Protein AF-A0A382KUU9-F1 (afdb_monomer_lite)

pLDDT: mean 85.54, std 10.2, range [38.53, 97.19]

Organism: NCBI:txid408172

Radius of gyration: 21.24 Å; chains: 1; bounding box: 55×31×50 Å

Secondary structure (DSSP, 8-state):
--HHHHHHHHSS-TTT--EE-TTT-PEE-PPTT---------S-GGGS-HHHHTT-S------S--HHHHHTS-HHHHHHHHHHTT-GGG---HHHHHHHHHHHHHH-HHHHHHHHHGGGHHHHHHHHHHHHT-

InterPro domains:
  IPR027417 P-loop containing nucleoside triphosphate hydrolase [G3DSA:3.40.50.300] (1-73)
  IPR027417 P-loop containing nucleoside triphosphate hydrolase [SSF52540] (2-90)

Structure (mmCIF, N/CA/C/O backbone):
data_AF-A0A382KUU9-F1
#
_entry.id   AF-A0A382KUU9-F1
#
loop_
_atom_site.group_PDB
_atom_site.id
_atom_site.type_symbol
_atom_site.label_atom_id
_atom_site.label_alt_id
_atom_site.label_comp_id
_atom_site.label_asym_id
_atom_site.label_entity_id
_atom_site.label_seq_id
_atom_site.pdbx_PDB_ins_code
_atom_site.Cartn_x
_atom_site.Cartn_y
_atom_site.Cartn_z
_atom_site.occupancy
_atom_site.B_iso_or_equiv
_atom_site.auth_seq_id
_atom_site.auth_comp_id
_atom_site.auth_asym_id
_atom_site.auth_atom_id
_atom_site.pdbx_PDB_model_num
ATOM 1 N N . GLY A 1 1 ? 27.919 -4.307 -6.482 1.00 54.59 1 GLY A N 1
ATOM 2 C CA . GLY A 1 1 ? 27.255 -3.789 -7.690 1.00 54.59 1 GLY A CA 1
ATOM 3 C C . GLY A 1 1 ? 26.199 -2.800 -7.263 1.00 54.59 1 GLY A C 1
ATOM 4 O O . GLY A 1 1 ? 25.588 -3.022 -6.224 1.00 54.59 1 GLY A O 1
ATOM 5 N N . ASP A 1 2 ? 26.040 -1.710 -8.006 1.00 73.44 2 ASP A N 1
ATOM 6 C CA . ASP A 1 2 ? 24.993 -0.717 -7.758 1.00 73.44 2 ASP A CA 1
ATOM 7 C C . ASP A 1 2 ? 23.614 -1.325 -8.063 1.00 73.44 2 ASP A C 1
ATOM 9 O O . ASP A 1 2 ? 23.349 -1.761 -9.183 1.00 73.44 2 ASP A O 1
ATOM 13 N N . VAL A 1 3 ? 22.749 -1.383 -7.048 1.00 67.50 3 VAL A N 1
ATOM 14 C CA . VAL A 1 3 ? 21.390 -1.939 -7.148 1.00 67.50 3 VAL A CA 1
ATOM 15 C C . VAL A 1 3 ? 20.562 -1.164 -8.174 1.00 67.50 3 VAL A C 1
ATOM 17 O O . VAL A 1 3 ? 19.747 -1.757 -8.879 1.00 67.50 3 VAL A O 1
ATOM 20 N N . PHE A 1 4 ? 20.797 0.144 -8.299 1.00 67.75 4 PHE A N 1
ATOM 21 C CA . PHE A 1 4 ? 20.083 0.988 -9.248 1.00 67.75 4 PHE A CA 1
ATOM 22 C C . PHE A 1 4 ? 20.483 0.672 -10.692 1.00 67.75 4 PHE A C 1
ATOM 24 O O . PHE A 1 4 ? 19.615 0.488 -11.542 1.00 67.75 4 PHE A O 1
ATOM 31 N N . ALA A 1 5 ? 21.781 0.509 -10.959 1.00 68.44 5 ALA A N 1
ATOM 32 C CA . ALA A 1 5 ? 22.277 0.082 -12.265 1.00 68.44 5 ALA A CA 1
ATOM 33 C C . ALA A 1 5 ? 21.723 -1.293 -12.682 1.00 68.44 5 ALA A C 1
ATOM 35 O O . ALA A 1 5 ? 21.311 -1.465 -13.829 1.00 68.44 5 ALA A O 1
ATOM 36 N N . THR A 1 6 ? 21.641 -2.251 -11.751 1.00 70.00 6 THR A N 1
ATOM 37 C CA . THR A 1 6 ? 21.023 -3.561 -12.017 1.00 70.00 6 THR A CA 1
ATOM 38 C C . THR A 1 6 ? 19.537 -3.426 -12.356 1.00 70.00 6 THR A C 1
ATOM 40 O O . THR A 1 6 ? 19.072 -4.031 -13.319 1.00 70.00 6 THR A O 1
ATOM 43 N N . LEU A 1 7 ? 18.788 -2.602 -11.615 1.00 71.44 7 LEU A N 1
ATOM 44 C CA . LEU A 1 7 ? 17.377 -2.339 -11.909 1.00 71.44 7 LEU A CA 1
ATOM 45 C C . LEU A 1 7 ? 17.199 -1.698 -13.289 1.00 71.44 7 LEU A C 1
ATOM 47 O O . LEU A 1 7 ? 16.342 -2.134 -14.051 1.00 71.44 7 LEU A O 1
ATOM 51 N N . LEU A 1 8 ? 18.028 -0.720 -1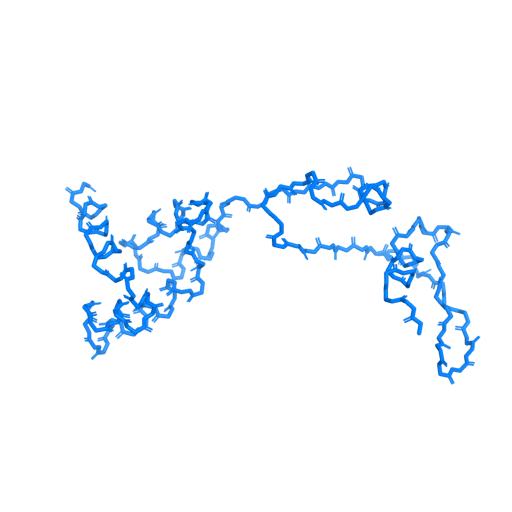3.658 1.00 74.00 8 LEU A N 1
ATOM 52 C CA . LEU A 1 8 ? 17.961 -0.088 -14.979 1.00 74.00 8 LEU A CA 1
ATOM 53 C C . LEU A 1 8 ? 18.246 -1.078 -16.113 1.00 74.00 8 LEU A C 1
ATOM 55 O O . LEU A 1 8 ? 17.547 -1.056 -17.120 1.00 74.00 8 LEU A O 1
ATOM 59 N N . ALA A 1 9 ? 19.220 -1.973 -15.932 1.00 72.75 9 ALA A N 1
ATOM 60 C CA . ALA A 1 9 ? 19.561 -2.992 -16.922 1.00 72.75 9 ALA A CA 1
ATOM 61 C C . ALA A 1 9 ? 18.459 -4.051 -17.097 1.00 72.75 9 ALA A C 1
ATOM 63 O O . ALA A 1 9 ? 18.311 -4.610 -18.179 1.00 72.75 9 ALA A O 1
ATOM 64 N N . MET A 1 10 ? 17.680 -4.326 -16.047 1.00 74.31 10 MET A N 1
ATOM 65 C CA . MET A 1 10 ? 16.584 -5.304 -16.084 1.00 74.31 10 MET A CA 1
ATOM 66 C C . MET A 1 10 ? 15.224 -4.696 -16.450 1.00 74.31 10 MET A C 1
ATOM 68 O O . MET A 1 10 ? 14.302 -5.442 -16.764 1.00 74.31 10 MET A O 1
ATOM 72 N N . THR A 1 11 ? 15.087 -3.369 -16.393 1.00 73.88 11 THR A N 1
ATOM 73 C CA . THR A 1 11 ? 13.853 -2.629 -16.731 1.00 73.88 11 THR A CA 1
ATOM 74 C C . THR A 1 11 ? 13.914 -1.963 -18.105 1.00 73.88 11 THR A C 1
ATOM 76 O O . THR A 1 11 ? 13.004 -1.230 -18.475 1.00 73.88 11 THR A O 1
ATOM 79 N N . ASP A 1 12 ? 14.984 -2.207 -18.859 1.00 73.56 12 ASP A N 1
ATOM 80 C CA . ASP A 1 12 ? 15.111 -1.780 -20.250 1.00 73.56 12 ASP A CA 1
ATOM 81 C C . ASP A 1 12 ? 14.184 -2.596 -21.180 1.00 73.56 12 ASP A C 1
ATOM 83 O O . ASP A 1 12 ? 13.481 -3.512 -20.741 1.00 73.56 12 ASP A O 1
ATOM 87 N N . THR A 1 13 ? 14.149 -2.261 -22.471 1.00 66.75 13 THR A N 1
ATOM 88 C CA . THR A 1 13 ? 13.324 -2.995 -23.448 1.00 66.75 13 THR A CA 1
ATOM 89 C C . THR A 1 13 ? 13.704 -4.478 -23.524 1.00 66.75 13 THR A C 1
ATOM 91 O O . THR A 1 13 ? 14.826 -4.856 -23.194 1.00 66.75 13 THR A O 1
ATOM 94 N N . VAL A 1 14 ? 12.791 -5.333 -24.003 1.00 62.56 14 VAL A N 1
ATOM 95 C CA . VAL A 1 14 ? 13.048 -6.783 -24.151 1.00 62.56 14 VAL A CA 1
ATOM 96 C C . VAL A 1 14 ? 14.317 -7.054 -24.976 1.00 62.56 14 VAL A C 1
ATOM 98 O O . VAL A 1 14 ? 15.058 -7.981 -24.661 1.00 62.56 14 VAL A O 1
ATOM 101 N N . ASP A 1 15 ? 14.607 -6.200 -25.962 1.00 61.44 15 ASP A N 1
ATOM 102 C CA . ASP A 1 15 ? 15.774 -6.317 -26.844 1.00 61.44 15 ASP A CA 1
ATOM 103 C C . ASP A 1 15 ? 17.102 -5.893 -26.185 1.00 61.44 15 ASP A C 1
ATOM 105 O O . ASP A 1 15 ? 18.180 -6.278 -26.643 1.00 61.44 15 ASP A O 1
ATOM 109 N N . SER A 1 16 ? 17.054 -5.084 -25.123 1.00 69.06 16 SER A N 1
ATOM 110 C CA . SER A 1 16 ? 18.231 -4.482 -24.474 1.00 69.06 16 SER A CA 1
ATOM 111 C C . SER A 1 16 ? 18.467 -4.975 -23.047 1.00 69.06 16 SER A C 1
ATOM 113 O O . SER A 1 16 ? 19.589 -4.852 -22.541 1.00 69.06 16 SER A O 1
ATOM 115 N N . ALA A 1 17 ? 17.447 -5.542 -22.402 1.00 76.75 17 ALA A N 1
ATOM 116 C CA . ALA A 1 17 ? 17.533 -6.039 -21.044 1.00 76.75 17 ALA A CA 1
ATOM 117 C C . ALA A 1 17 ? 18.456 -7.263 -20.975 1.00 76.75 17 ALA A C 1
ATOM 119 O O . ALA A 1 17 ? 18.255 -8.282 -21.633 1.00 76.75 17 ALA A O 1
ATOM 120 N N . ARG A 1 18 ? 19.505 -7.153 -20.161 1.00 77.31 18 ARG A N 1
ATOM 121 C CA . ARG A 1 18 ? 20.493 -8.213 -19.931 1.00 77.31 18 ARG A CA 1
ATOM 122 C C . ARG A 1 18 ? 21.057 -8.084 -18.531 1.00 77.31 18 ARG A C 1
ATOM 124 O O . ARG A 1 18 ? 21.378 -6.984 -18.085 1.00 77.31 18 ARG A O 1
ATOM 131 N N . GLY A 1 19 ? 21.186 -9.209 -17.843 1.00 78.06 19 GLY A N 1
ATOM 132 C CA . GLY A 1 19 ? 21.749 -9.260 -16.498 1.00 78.06 19 GLY A CA 1
ATOM 133 C C . GLY A 1 19 ? 22.934 -10.204 -16.456 1.00 78.06 19 GLY A C 1
ATOM 134 O O . GLY A 1 19 ? 22.790 -11.374 -16.792 1.00 78.06 19 GLY A O 1
ATOM 135 N N . GLU A 1 20 ? 24.098 -9.727 -16.028 1.00 81.75 20 GLU A N 1
ATOM 136 C CA . GLU A 1 20 ? 25.205 -10.621 -15.697 1.00 81.75 20 GLU A CA 1
ATOM 137 C C . GLU A 1 20 ? 25.026 -11.126 -14.267 1.00 81.75 20 GLU A C 1
ATOM 139 O O . GLU A 1 20 ? 24.905 -10.344 -13.321 1.00 81.75 20 GLU A O 1
ATOM 144 N N . ASN A 1 21 ? 24.986 -12.445 -14.100 1.00 79.44 21 ASN A N 1
ATOM 145 C CA . ASN A 1 21 ? 24.918 -13.057 -12.788 1.00 79.44 21 ASN A CA 1
ATOM 146 C C . ASN A 1 21 ? 26.273 -12.872 -12.074 1.00 79.44 21 ASN A C 1
ATOM 148 O O . ASN A 1 21 ? 27.275 -13.451 -12.500 1.00 79.44 21 ASN A O 1
ATOM 152 N N . PRO A 1 22 ? 26.319 -12.127 -10.955 1.00 78.81 22 PRO A N 1
ATOM 153 C CA . PRO A 1 22 ? 27.573 -11.759 -10.301 1.00 78.81 22 PRO A CA 1
ATOM 154 C C . PRO A 1 22 ? 28.310 -12.948 -9.667 1.00 78.81 22 PRO A C 1
ATOM 156 O O . PRO A 1 22 ? 29.467 -12.812 -9.281 1.00 78.81 22 PRO A O 1
ATOM 159 N N . THR A 1 23 ? 27.658 -14.104 -9.520 1.00 84.62 23 THR A N 1
ATOM 160 C CA . THR A 1 23 ? 28.245 -15.302 -8.907 1.00 84.62 23 THR A CA 1
ATOM 161 C C . THR A 1 23 ? 28.943 -16.201 -9.924 1.00 84.62 23 THR A C 1
ATOM 163 O O . THR A 1 23 ? 29.884 -16.901 -9.564 1.00 84.62 23 THR A O 1
ATOM 166 N N . ASN A 1 24 ? 28.494 -16.217 -11.182 1.00 87.94 24 ASN A N 1
ATOM 167 C CA . ASN A 1 24 ? 29.010 -17.143 -12.197 1.00 87.94 24 ASN A CA 1
ATOM 168 C C . ASN A 1 24 ? 29.345 -16.491 -13.552 1.00 87.94 24 ASN A C 1
ATOM 170 O O . ASN A 1 24 ? 29.760 -17.203 -14.463 1.00 87.94 24 ASN A O 1
ATOM 174 N N . GLY A 1 25 ? 29.164 -15.174 -13.695 1.00 84.94 25 GLY A N 1
ATOM 175 C CA . GLY A 1 25 ? 29.472 -14.415 -14.912 1.00 84.94 25 GLY A CA 1
ATOM 176 C C . GLY A 1 25 ? 28.554 -14.717 -16.099 1.00 84.94 25 GLY A C 1
ATOM 177 O O . GLY A 1 25 ? 28.835 -14.308 -17.224 1.00 84.94 25 GLY A O 1
ATOM 178 N N . ARG A 1 26 ? 27.462 -15.470 -15.899 1.00 86.38 26 ARG A N 1
ATOM 179 C CA . ARG A 1 26 ? 26.538 -15.809 -16.985 1.00 86.38 26 ARG A CA 1
ATOM 180 C C . ARG A 1 26 ? 25.681 -14.600 -17.339 1.00 86.38 26 ARG A C 1
ATOM 182 O O . ARG A 1 26 ? 25.040 -14.023 -16.464 1.00 86.38 26 ARG A O 1
ATOM 189 N N . VAL A 1 27 ? 25.622 -14.271 -18.626 1.00 85.69 27 VAL A N 1
ATOM 190 C CA . VAL A 1 27 ? 24.676 -13.284 -19.155 1.00 85.69 27 VAL A CA 1
ATOM 191 C C . VAL A 1 27 ? 23.311 -13.947 -19.327 1.00 85.69 27 VAL A C 1
ATOM 193 O O . VAL A 1 27 ? 23.169 -14.909 -20.079 1.00 85.69 27 VAL A O 1
ATOM 196 N N . GLU A 1 28 ? 22.317 -13.429 -18.618 1.00 84.81 28 GLU A N 1
ATOM 197 C CA . GLU A 1 28 ? 20.910 -13.804 -18.728 1.00 84.81 28 GLU A CA 1
ATOM 198 C C . GLU A 1 28 ? 20.184 -12.812 -19.638 1.00 84.81 28 GLU A C 1
ATOM 200 O O . GLU A 1 28 ? 20.346 -11.595 -19.500 1.00 84.81 28 GLU A O 1
ATOM 205 N N . VAL A 1 29 ? 19.348 -13.342 -20.531 1.00 83.50 29 VAL A N 1
ATOM 206 C CA . VAL A 1 29 ? 18.472 -12.568 -21.420 1.00 83.50 29 VAL A CA 1
ATOM 207 C C . VAL A 1 29 ? 17.014 -12.906 -21.074 1.00 83.50 29 VAL A C 1
ATOM 209 O O . VAL A 1 29 ? 16.722 -14.076 -20.792 1.00 83.50 29 VAL A O 1
ATOM 212 N N . PRO A 1 30 ? 16.095 -11.921 -21.056 1.00 84.19 30 PRO A N 1
ATOM 213 C CA . PRO A 1 30 ? 14.678 -12.164 -20.843 1.00 84.19 30 PRO A CA 1
ATOM 214 C C . PRO A 1 30 ? 14.115 -13.181 -21.832 1.00 84.19 30 PRO A C 1
ATOM 216 O O . PRO A 1 30 ? 14.464 -13.196 -23.009 1.00 84.19 30 PRO A O 1
ATOM 21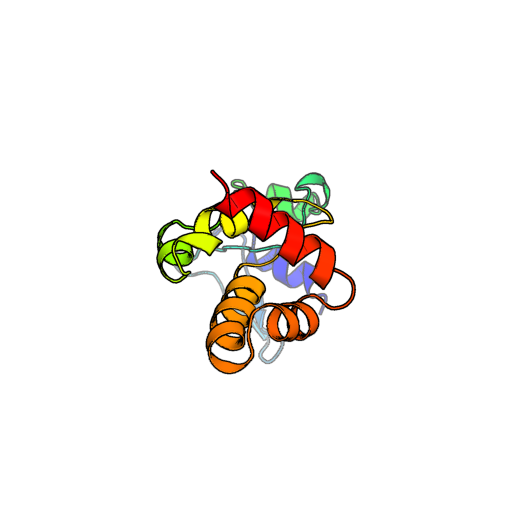9 N N . ARG A 1 31 ? 13.213 -14.033 -21.345 1.00 85.94 31 ARG A N 1
ATOM 220 C CA . ARG A 1 31 ? 12.436 -14.930 -22.206 1.00 85.94 31 ARG A CA 1
ATOM 221 C C . ARG A 1 31 ? 11.232 -14.196 -22.785 1.00 85.94 31 ARG A C 1
ATOM 223 O O . ARG A 1 31 ? 10.770 -13.210 -22.210 1.00 85.94 31 ARG A O 1
ATOM 230 N N . ASP A 1 32 ? 10.664 -14.758 -23.846 1.00 84.75 32 ASP A N 1
ATOM 231 C CA . ASP A 1 32 ? 9.374 -14.329 -24.381 1.00 84.75 32 ASP A CA 1
ATOM 232 C C . ASP A 1 32 ? 8.316 -14.248 -23.270 1.00 84.75 32 ASP A C 1
ATOM 234 O O . ASP A 1 32 ? 8.175 -15.154 -22.443 1.00 84.75 32 ASP A O 1
ATOM 238 N N . GLY A 1 33 ? 7.580 -13.135 -23.242 1.00 83.62 33 GLY A N 1
ATOM 239 C CA . GLY A 1 33 ? 6.567 -12.852 -22.221 1.00 83.62 33 GLY A CA 1
ATOM 240 C C . GLY A 1 33 ? 7.107 -12.256 -20.915 1.00 83.62 33 GLY A C 1
ATOM 241 O O . GLY A 1 33 ? 6.324 -12.012 -19.995 1.00 83.62 33 GLY A O 1
ATOM 242 N N . PHE A 1 34 ? 8.412 -11.988 -20.806 1.00 85.31 34 PHE A N 1
ATOM 243 C CA . PHE A 1 34 ? 8.964 -11.269 -19.661 1.00 85.31 34 PHE A CA 1
ATOM 244 C C . PHE A 1 34 ? 8.344 -9.873 -19.533 1.00 85.31 34 PHE A C 1
ATOM 246 O O . PHE A 1 34 ? 8.311 -9.097 -20.484 1.00 85.31 34 PHE A O 1
ATOM 253 N N . THR A 1 35 ? 7.851 -9.560 -18.336 1.00 83.88 35 THR A N 1
ATOM 254 C CA . THR A 1 35 ? 7.261 -8.260 -18.005 1.00 83.88 35 THR A CA 1
ATOM 255 C C . THR A 1 35 ? 7.812 -7.786 -16.670 1.00 83.88 35 THR A C 1
ATOM 257 O O . THR A 1 35 ? 7.966 -8.582 -15.742 1.00 83.88 35 THR A O 1
ATOM 260 N N . VAL A 1 36 ? 8.059 -6.483 -16.554 1.00 84.19 36 VAL A N 1
ATOM 261 C CA . VAL A 1 36 ? 8.470 -5.850 -15.301 1.00 84.19 36 VAL A CA 1
ATOM 262 C C . VAL A 1 36 ? 7.318 -5.027 -14.738 1.00 84.19 36 VAL A C 1
ATOM 264 O O . VAL A 1 36 ? 6.747 -4.186 -15.427 1.00 84.19 36 VAL A O 1
ATOM 267 N N . ILE A 1 37 ? 7.002 -5.250 -13.462 1.00 86.56 37 ILE A N 1
ATOM 268 C CA . ILE A 1 37 ? 6.042 -4.448 -12.700 1.00 86.56 37 ILE A CA 1
ATOM 269 C C . ILE A 1 37 ? 6.774 -3.875 -11.489 1.00 86.56 37 ILE A C 1
ATOM 271 O O . ILE A 1 37 ? 7.352 -4.620 -10.700 1.00 86.56 37 ILE A O 1
ATOM 275 N N . MET A 1 38 ? 6.731 -2.553 -11.333 1.00 85.44 38 MET A N 1
ATOM 276 C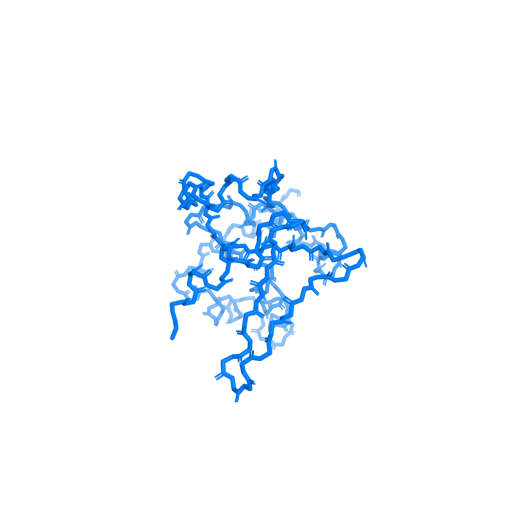 CA . MET A 1 38 ? 7.281 -1.854 -10.174 1.00 85.44 38 MET A CA 1
ATOM 277 C C . MET A 1 38 ? 6.147 -1.296 -9.315 1.00 85.44 38 MET A C 1
ATOM 279 O O . MET A 1 38 ? 5.239 -0.639 -9.817 1.00 85.44 38 MET A O 1
ATOM 283 N N . THR A 1 39 ? 6.229 -1.516 -8.004 1.00 87.56 39 THR A N 1
ATOM 284 C CA . THR A 1 39 ? 5.337 -0.899 -7.015 1.00 87.56 39 THR A CA 1
ATOM 285 C C . THR A 1 39 ? 6.146 0.006 -6.099 1.00 87.56 39 THR A C 1
ATOM 287 O O . THR A 1 39 ? 7.192 -0.407 -5.601 1.00 87.56 39 THR A O 1
ATOM 290 N N . THR A 1 40 ? 5.662 1.217 -5.845 1.00 85.50 40 THR A N 1
ATOM 291 C CA . THR A 1 40 ? 6.348 2.211 -5.012 1.00 85.50 40 THR A CA 1
ATOM 292 C C . THR A 1 40 ? 5.351 2.952 -4.120 1.00 85.50 40 THR A C 1
ATOM 294 O O . THR A 1 40 ? 4.170 3.035 -4.448 1.00 85.50 40 THR A O 1
ATOM 297 N N . ASN A 1 41 ? 5.833 3.460 -2.981 1.00 81.94 41 ASN A N 1
ATOM 298 C CA . ASN A 1 41 ? 5.048 4.234 -2.012 1.00 81.94 41 ASN A CA 1
ATOM 299 C C . ASN A 1 41 ? 5.225 5.752 -2.175 1.00 81.94 41 ASN A C 1
ATOM 301 O O . ASN A 1 41 ? 4.826 6.496 -1.285 1.00 81.94 41 ASN A O 1
ATOM 305 N N . ILE A 1 42 ? 5.861 6.215 -3.254 1.00 82.12 42 ILE A N 1
ATOM 306 C CA . ILE A 1 42 ? 5.935 7.653 -3.543 1.00 82.12 42 ILE A CA 1
ATOM 307 C C . ILE A 1 42 ? 4.523 8.224 -3.685 1.00 82.12 42 ILE A C 1
ATOM 309 O O . ILE A 1 42 ? 3.642 7.611 -4.293 1.00 82.12 42 ILE A O 1
ATOM 313 N N . GLU A 1 43 ? 4.324 9.413 -3.137 1.00 73.88 43 GLU A N 1
ATOM 314 C CA . GLU A 1 43 ? 3.037 10.102 -3.209 1.00 73.88 43 GLU A CA 1
ATOM 315 C C . GLU A 1 43 ? 2.951 10.952 -4.487 1.00 73.88 43 GLU A C 1
ATOM 317 O O . GLU A 1 43 ? 1.872 11.086 -5.069 1.00 73.88 43 GLU A O 1
ATOM 322 N N . SER A 1 44 ? 4.092 11.452 -4.982 1.00 78.81 44 SER A N 1
ATOM 323 C CA . SER A 1 44 ? 4.199 12.145 -6.266 1.00 78.81 44 SER A CA 1
ATOM 324 C C . SER A 1 44 ? 5.018 11.351 -7.278 1.00 78.81 44 SER A C 1
ATOM 326 O O . SER A 1 44 ? 6.161 10.969 -7.030 1.00 78.81 44 SER A O 1
ATOM 328 N N . MET A 1 45 ? 4.466 11.174 -8.481 1.00 75.81 45 MET A N 1
ATOM 329 C CA . MET A 1 45 ? 5.205 10.585 -9.601 1.00 75.81 45 MET A CA 1
ATOM 330 C C . MET A 1 45 ? 6.398 11.452 -10.009 1.00 75.81 45 MET A C 1
ATOM 332 O O . MET A 1 45 ? 7.345 10.938 -10.594 1.00 75.81 45 MET A O 1
ATOM 336 N N . GLU A 1 46 ? 6.406 12.747 -9.686 1.00 79.31 46 GLU A N 1
ATOM 337 C CA . GLU A 1 46 ? 7.538 13.631 -9.970 1.00 79.31 46 GLU A CA 1
ATOM 338 C C . GLU A 1 46 ? 8.814 13.198 -9.238 1.00 79.31 46 GLU A C 1
ATOM 340 O O . GLU A 1 46 ? 9.895 13.346 -9.804 1.00 79.31 46 GLU A O 1
ATOM 345 N N . GLU A 1 47 ? 8.683 12.544 -8.080 1.00 82.38 47 GLU A N 1
ATOM 346 C CA . GLU A 1 47 ? 9.797 12.037 -7.268 1.00 82.38 47 GLU A CA 1
ATOM 347 C C . GLU A 1 47 ? 10.534 10.851 -7.913 1.00 82.38 47 GLU A C 1
ATOM 349 O O . GLU A 1 47 ? 11.671 10.558 -7.542 1.00 82.38 47 GLU A O 1
ATOM 354 N N . LEU A 1 48 ? 9.932 10.169 -8.900 1.00 82.38 48 LEU A N 1
ATOM 355 C CA . LEU A 1 48 ? 10.628 9.105 -9.629 1.00 82.38 48 LEU A CA 1
ATOM 356 C C . LEU A 1 48 ? 11.789 9.678 -10.459 1.00 82.38 48 LEU A C 1
ATOM 358 O O . LEU A 1 48 ? 11.573 10.606 -11.252 1.00 82.38 48 LEU A O 1
ATOM 362 N N . PRO A 1 49 ? 12.994 9.081 -10.374 1.00 84.31 49 PRO A N 1
ATOM 363 C CA . PRO A 1 49 ? 14.104 9.416 -11.255 1.00 84.31 49 PRO A CA 1
ATOM 364 C C . PRO A 1 49 ? 13.698 9.344 -12.730 1.00 84.31 49 PRO A C 1
ATOM 366 O O . PRO A 1 49 ? 13.058 8.382 -13.160 1.00 84.31 49 PRO A O 1
ATOM 369 N N . ALA A 1 50 ? 14.115 10.333 -13.526 1.00 83.56 50 ALA A N 1
ATOM 370 C CA . ALA A 1 50 ? 13.774 10.412 -14.950 1.00 83.56 50 ALA A CA 1
ATOM 371 C C . ALA A 1 50 ? 14.167 9.141 -15.727 1.00 83.56 50 ALA A C 1
ATOM 373 O O . ALA A 1 50 ? 13.396 8.663 -16.553 1.00 83.56 50 ALA A O 1
ATOM 374 N N . ALA A 1 51 ? 15.312 8.538 -15.388 1.00 81.81 51 ALA A N 1
ATOM 375 C CA . ALA A 1 51 ? 15.791 7.298 -16.003 1.00 81.81 51 ALA A CA 1
ATOM 376 C C . ALA A 1 51 ? 14.858 6.092 -15.786 1.00 81.81 51 ALA A C 1
ATOM 378 O O . ALA A 1 51 ? 14.841 5.183 -16.614 1.00 81.81 51 ALA A O 1
ATOM 379 N N . LEU A 1 52 ? 14.094 6.072 -14.687 1.00 79.62 52 LEU A N 1
ATOM 380 C CA . LEU A 1 52 ? 13.075 5.049 -14.452 1.00 79.62 52 LEU A CA 1
ATOM 381 C C . LEU A 1 52 ? 11.775 5.400 -15.175 1.00 79.62 52 LEU A C 1
ATOM 383 O O . LEU A 1 52 ? 11.198 4.530 -15.811 1.00 79.62 52 LEU A O 1
ATOM 387 N N . LYS A 1 53 ? 11.335 6.665 -15.141 1.00 80.75 53 LYS A N 1
ATOM 388 C CA . LYS A 1 53 ? 10.113 7.097 -15.850 1.00 80.75 53 LYS A CA 1
ATOM 389 C C . LYS A 1 53 ? 10.142 6.746 -17.335 1.00 80.75 53 LYS A C 1
ATOM 391 O O . LYS A 1 53 ? 9.152 6.257 -17.855 1.00 80.75 53 LYS A O 1
ATOM 396 N N . ASP A 1 54 ? 11.285 6.950 -17.982 1.00 83.44 54 ASP A N 1
ATOM 397 C CA . ASP A 1 54 ? 11.480 6.647 -19.405 1.00 83.44 54 ASP A CA 1
ATOM 398 C C . ASP A 1 54 ? 11.321 5.146 -19.729 1.00 83.44 54 ASP A C 1
ATOM 400 O O . ASP A 1 54 ? 10.837 4.773 -20.792 1.00 83.44 54 ASP A O 1
ATOM 404 N N . ARG A 1 55 ? 11.656 4.271 -18.772 1.00 84.56 55 ARG A N 1
ATOM 405 C CA . ARG A 1 55 ? 11.568 2.805 -18.897 1.00 84.56 55 ARG A CA 1
ATOM 406 C C . ARG A 1 55 ? 10.199 2.230 -18.533 1.00 84.56 55 ARG A C 1
ATOM 408 O O . ARG A 1 55 ? 9.895 1.091 -18.873 1.00 84.56 55 ARG A O 1
ATOM 415 N N . PHE A 1 56 ? 9.360 3.009 -17.854 1.00 84.56 56 PHE A N 1
ATOM 416 C CA . PHE A 1 56 ? 8.001 2.627 -17.478 1.00 84.56 56 PHE A CA 1
ATOM 417 C C . PHE A 1 56 ? 6.993 3.533 -18.197 1.00 84.56 56 PHE A C 1
ATOM 419 O O . PHE A 1 56 ? 6.521 4.509 -17.613 1.00 84.56 56 PHE A O 1
ATOM 426 N N . PRO A 1 57 ? 6.610 3.210 -19.450 1.00 81.88 57 PRO A N 1
ATOM 427 C CA . PRO A 1 57 ? 5.721 4.059 -20.250 1.00 81.88 57 PRO A CA 1
ATOM 428 C C . PRO A 1 57 ? 4.311 4.186 -19.656 1.00 81.88 57 PRO A C 1
ATOM 430 O O . PRO A 1 57 ? 3.564 5.096 -20.006 1.00 81.88 57 PRO A O 1
ATOM 433 N N . CYS A 1 58 ? 3.934 3.269 -18.761 1.00 85.00 58 CYS A N 1
ATOM 434 C CA . CYS A 1 58 ? 2.673 3.289 -18.039 1.00 85.00 58 CYS A CA 1
ATOM 435 C C . CYS A 1 58 ? 2.939 3.408 -16.535 1.00 85.00 58 CYS A C 1
ATOM 437 O O . CYS A 1 58 ? 3.646 2.582 -15.955 1.00 85.00 58 CYS A O 1
ATOM 439 N N . ALA A 1 59 ? 2.322 4.407 -15.905 1.00 86.06 59 ALA A N 1
ATOM 440 C CA . ALA A 1 59 ? 2.312 4.585 -14.461 1.00 86.06 59 ALA A CA 1
ATOM 441 C C . ALA A 1 59 ? 0.866 4.711 -13.978 1.00 86.06 59 ALA A C 1
ATOM 443 O O . ALA A 1 59 ? 0.106 5.550 -14.461 1.00 86.06 59 ALA A O 1
ATOM 444 N N . ILE A 1 60 ? 0.488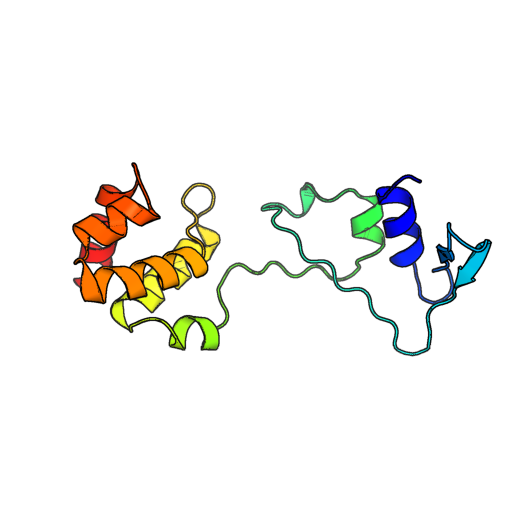 3.877 -13.009 1.00 86.81 60 ILE A N 1
ATOM 445 C CA . ILE A 1 60 ? -0.862 3.850 -12.445 1.00 86.81 60 ILE A CA 1
ATOM 446 C C . ILE A 1 60 ? -0.777 4.319 -10.996 1.00 86.81 60 ILE A C 1
ATOM 448 O O . ILE A 1 60 ? -0.127 3.682 -10.167 1.00 86.81 60 ILE A O 1
ATOM 452 N N . ARG A 1 61 ? -1.444 5.432 -10.679 1.00 86.44 61 ARG A N 1
ATOM 453 C CA . ARG A 1 61 ? -1.634 5.872 -9.293 1.00 86.44 61 ARG A CA 1
ATOM 454 C C . ARG A 1 61 ? -2.796 5.091 -8.684 1.00 86.44 61 ARG A C 1
ATOM 456 O O . ARG A 1 61 ? -3.924 5.200 -9.153 1.00 86.44 61 ARG A O 1
ATOM 463 N N . ILE A 1 62 ? -2.517 4.338 -7.625 1.00 87.56 62 ILE A N 1
ATOM 464 C CA . ILE A 1 62 ? -3.541 3.657 -6.827 1.00 87.56 62 ILE A CA 1
ATOM 465 C C . ILE A 1 62 ? -3.902 4.571 -5.658 1.00 87.56 62 ILE A C 1
ATOM 467 O O . ILE A 1 62 ? -3.147 4.667 -4.694 1.00 87.56 62 ILE A O 1
ATOM 471 N N . ASN A 1 63 ? -5.040 5.253 -5.763 1.00 88.25 63 ASN A N 1
ATOM 472 C CA . ASN A 1 63 ? -5.562 6.143 -4.723 1.00 88.25 63 ASN A CA 1
ATOM 473 C C . ASN A 1 63 ? -6.608 5.463 -3.828 1.00 88.25 63 ASN A C 1
ATOM 475 O O . ASN A 1 63 ? -6.779 5.848 -2.679 1.00 88.25 63 ASN A O 1
ATOM 479 N N . GLU A 1 64 ? -7.283 4.422 -4.310 1.00 91.31 64 GLU A N 1
ATOM 480 C CA . GLU A 1 64 ? -8.310 3.729 -3.534 1.00 91.31 64 GLU A CA 1
ATOM 481 C C . GLU A 1 64 ? -8.026 2.225 -3.413 1.00 91.31 64 GLU A C 1
ATOM 483 O O . GLU A 1 64 ? -7.455 1.618 -4.327 1.00 91.31 64 GLU A O 1
ATOM 488 N N . PRO A 1 65 ? -8.410 1.583 -2.292 1.00 92.56 65 PRO A N 1
ATOM 489 C CA . PRO A 1 65 ? -8.306 0.139 -2.161 1.00 92.56 65 PRO A CA 1
ATOM 490 C C . PRO A 1 65 ? -9.268 -0.564 -3.120 1.00 92.56 65 PRO A C 1
ATOM 492 O O . PRO A 1 65 ? -10.382 -0.101 -3.362 1.00 92.56 65 PRO A O 1
ATOM 495 N N . HIS A 1 66 ? -8.874 -1.740 -3.606 1.00 93.38 66 HIS A N 1
ATOM 496 C CA . HIS A 1 66 ? -9.752 -2.564 -4.432 1.00 93.38 66 HIS A CA 1
ATOM 497 C C . HIS A 1 66 ? -11.050 -2.929 -3.671 1.00 93.38 66 HIS A C 1
ATOM 499 O O . HIS A 1 66 ? -10.962 -3.305 -2.496 1.00 93.38 66 HIS A O 1
ATOM 505 N N . PRO A 1 67 ? -12.239 -2.921 -4.314 1.00 94.06 67 PRO A N 1
ATOM 506 C CA . PRO A 1 67 ? -13.517 -3.208 -3.649 1.00 94.06 67 PRO A CA 1
ATOM 507 C C . PRO A 1 67 ? -13.544 -4.527 -2.865 1.00 94.06 67 PRO A C 1
ATOM 509 O O . PRO A 1 67 ? -14.064 -4.575 -1.753 1.00 94.06 67 PRO A O 1
ATOM 512 N N . ASN A 1 68 ? -12.925 -5.585 -3.398 1.00 95.38 68 ASN A N 1
ATOM 513 C CA . ASN A 1 68 ? -12.835 -6.875 -2.700 1.00 95.38 68 ASN A CA 1
ATOM 514 C C . ASN A 1 68 ? -12.052 -6.781 -1.384 1.00 95.38 68 ASN A C 1
ATOM 516 O O . ASN A 1 68 ? -12.436 -7.414 -0.413 1.00 95.38 68 ASN A O 1
ATOM 520 N N . ALA A 1 69 ? -11.005 -5.956 -1.319 1.00 93.00 69 ALA A N 1
ATOM 521 C CA . ALA A 1 69 ? -10.241 -5.784 -0.087 1.00 93.00 69 ALA A CA 1
ATOM 522 C C . ALA A 1 69 ? -11.060 -5.015 0.970 1.00 93.00 69 ALA A C 1
ATOM 524 O O . ALA A 1 69 ? -10.988 -5.305 2.163 1.00 93.00 69 ALA A O 1
ATOM 525 N N . LEU A 1 70 ? -11.905 -4.071 0.541 1.00 94.94 70 LEU A N 1
ATOM 526 C CA . LEU A 1 70 ? -12.861 -3.401 1.430 1.00 94.94 70 LEU A CA 1
ATOM 527 C C . LEU A 1 70 ? -13.965 -4.351 1.916 1.00 94.94 70 LEU A C 1
ATOM 529 O O . LEU A 1 70 ? -14.491 -4.161 3.010 1.00 94.94 70 LEU A O 1
ATOM 533 N N . ALA A 1 71 ? -14.326 -5.372 1.134 1.00 95.19 71 ALA A N 1
ATOM 534 C CA . ALA A 1 71 ? -15.349 -6.340 1.521 1.00 95.19 71 ALA A CA 1
ATOM 535 C C . ALA A 1 71 ? -14.953 -7.158 2.765 1.00 95.19 71 ALA A C 1
ATOM 537 O O . ALA A 1 71 ? -15.837 -7.510 3.548 1.00 95.19 71 ALA A O 1
ATOM 538 N N . ASP A 1 72 ? -13.653 -7.364 2.988 1.00 93.62 72 ASP A N 1
ATOM 539 C CA . ASP A 1 72 ? -13.114 -8.041 4.175 1.00 93.62 72 ASP A CA 1
ATOM 540 C C . ASP A 1 72 ? -13.252 -7.205 5.460 1.00 93.62 72 ASP A C 1
ATOM 542 O O . ASP A 1 72 ? -13.155 -7.734 6.567 1.00 93.62 72 ASP A O 1
ATOM 546 N N . LEU A 1 73 ? -13.493 -5.893 5.342 1.00 94.44 73 LEU A N 1
ATOM 547 C CA . LEU A 1 73 ? -13.781 -5.034 6.488 1.00 94.44 73 LEU A CA 1
ATOM 548 C C . LEU A 1 73 ? -15.274 -5.066 6.859 1.00 94.44 73 LEU A C 1
ATOM 550 O O . LEU A 1 73 ? -16.144 -5.155 5.979 1.00 94.44 73 LEU A O 1
ATOM 554 N N . PRO A 1 74 ? -15.608 -4.888 8.151 1.00 92.62 74 PRO A N 1
ATOM 555 C CA . PRO A 1 74 ? -16.966 -4.589 8.589 1.00 92.62 74 PRO A CA 1
ATOM 556 C C . PRO A 1 74 ? -17.544 -3.388 7.841 1.00 92.62 74 PRO A C 1
ATOM 558 O O . PRO A 1 74 ? -16.837 -2.413 7.586 1.00 92.62 74 PRO A O 1
ATOM 561 N N . ARG A 1 75 ? -18.847 -3.429 7.522 1.00 91.38 75 ARG A N 1
ATOM 562 C CA . ARG A 1 75 ? -19.517 -2.401 6.700 1.00 91.38 75 ARG A CA 1
ATOM 563 C C . ARG A 1 75 ? -19.278 -0.976 7.216 1.00 91.38 75 ARG A C 1
ATOM 565 O O . ARG A 1 75 ? -19.042 -0.090 6.404 1.00 91.38 75 ARG A O 1
ATOM 572 N N . ASN A 1 76 ? -19.264 -0.782 8.536 1.00 90.00 76 ASN A N 1
ATOM 573 C CA . ASN A 1 76 ? -19.051 0.520 9.174 1.00 90.00 76 ASN A CA 1
ATOM 574 C C . ASN A 1 76 ? -17.623 1.079 9.050 1.00 90.00 76 ASN A C 1
ATOM 576 O O . ASN A 1 76 ? -17.400 2.222 9.421 1.00 90.00 76 ASN A O 1
ATOM 580 N N . LEU A 1 77 ? -16.655 0.296 8.564 1.00 92.25 77 LEU A N 1
ATOM 581 C CA . LEU A 1 77 ? -15.272 0.741 8.360 1.00 92.25 77 LEU A CA 1
ATOM 582 C C . LEU A 1 77 ? -14.915 0.951 6.887 1.00 92.25 77 LEU A C 1
ATOM 584 O O . LEU A 1 77 ? -13.860 1.508 6.602 1.00 92.25 77 LEU A O 1
ATOM 588 N N . ARG A 1 78 ? -15.755 0.500 5.948 1.00 93.75 78 ARG A N 1
ATOM 589 C CA . ARG A 1 78 ? -15.399 0.444 4.520 1.00 93.75 78 ARG A CA 1
ATOM 590 C C . ARG A 1 78 ? -15.215 1.826 3.907 1.00 93.75 78 ARG A C 1
ATOM 592 O O . ARG A 1 78 ? -14.172 2.079 3.312 1.00 93.75 78 ARG A O 1
ATOM 599 N N . GLU A 1 79 ? -16.195 2.715 4.073 1.00 91.81 79 GLU A N 1
ATOM 600 C CA . GLU A 1 79 ? -16.120 4.069 3.504 1.00 91.81 79 GLU A CA 1
ATOM 601 C C . GLU A 1 79 ? -15.002 4.885 4.138 1.00 91.81 79 GLU A C 1
ATOM 603 O O . GLU A 1 79 ? -14.221 5.522 3.429 1.00 91.81 79 GLU A O 1
ATOM 608 N N . TYR A 1 80 ? -14.853 4.801 5.459 1.00 92.00 80 TYR A N 1
ATOM 609 C CA . TYR A 1 80 ? -13.757 5.477 6.132 1.00 92.00 80 TYR A CA 1
ATOM 610 C C . TYR A 1 80 ? -12.386 4.944 5.681 1.00 92.00 80 TYR A C 1
ATOM 612 O O . TYR A 1 80 ? -11.496 5.733 5.367 1.00 92.00 80 TYR A O 1
ATOM 620 N N . ALA A 1 81 ? -12.220 3.624 5.535 1.00 93.56 81 ALA A N 1
ATOM 621 C CA . ALA A 1 81 ? -10.991 3.037 5.003 1.00 93.56 81 ALA A CA 1
ATOM 622 C C . ALA A 1 81 ? -10.699 3.459 3.558 1.00 93.56 81 ALA A C 1
ATOM 624 O O . ALA A 1 81 ? -9.544 3.724 3.223 1.00 93.56 81 ALA A O 1
ATOM 625 N N . ARG A 1 82 ? -11.735 3.573 2.718 1.00 94.31 82 ARG A N 1
ATOM 626 C CA . ARG A 1 82 ? -11.619 4.062 1.339 1.00 94.31 82 ARG A CA 1
ATOM 627 C C . ARG A 1 82 ? -11.137 5.515 1.301 1.00 94.31 82 ARG A C 1
ATOM 629 O O . ARG A 1 82 ? -10.147 5.798 0.637 1.00 94.31 82 ARG A O 1
ATOM 636 N N . LYS A 1 83 ? -11.766 6.414 2.071 1.00 91.94 83 LYS A N 1
ATOM 637 C CA . LYS A 1 83 ? -11.389 7.841 2.159 1.00 91.94 83 LYS A CA 1
ATOM 638 C C . LYS A 1 83 ? -9.973 8.037 2.711 1.00 91.94 83 LYS A C 1
ATOM 640 O O . LYS A 1 83 ? -9.230 8.891 2.237 1.00 91.94 83 LYS A O 1
ATOM 645 N N . MET A 1 84 ? -9.592 7.249 3.716 1.00 92.25 84 MET A N 1
ATOM 646 C CA . MET A 1 84 ? -8.299 7.390 4.390 1.00 92.25 84 MET A CA 1
ATOM 647 C C . MET A 1 84 ? -7.124 6.784 3.615 1.00 92.25 84 MET A C 1
ATOM 649 O O . MET A 1 84 ? -5.975 7.038 3.983 1.00 92.25 84 MET A O 1
ATOM 653 N N . ALA A 1 85 ? -7.379 6.020 2.549 1.00 91.06 85 ALA A N 1
ATOM 654 C CA . ALA A 1 85 ? -6.332 5.418 1.731 1.00 91.06 85 ALA A CA 1
ATOM 655 C C . ALA A 1 85 ? -5.474 6.453 0.982 1.00 91.06 85 ALA A C 1
ATOM 657 O O . ALA A 1 85 ? -4.285 6.186 0.795 1.00 91.06 85 ALA A O 1
ATOM 658 N N . ASP A 1 86 ? -6.045 7.621 0.647 1.00 89.69 86 ASP A N 1
ATOM 659 C CA . ASP A 1 86 ? -5.377 8.716 -0.083 1.00 89.69 86 ASP A CA 1
ATOM 660 C C . ASP A 1 86 ? -5.297 10.039 0.702 1.00 89.69 86 ASP A C 1
ATOM 662 O O . ASP A 1 86 ? -5.128 11.118 0.139 1.00 89.69 86 ASP A O 1
ATOM 666 N N . ALA A 1 87 ? -5.434 9.998 2.031 1.00 89.31 87 ALA A N 1
ATOM 667 C CA . ALA A 1 87 ? -5.524 11.201 2.868 1.00 89.31 87 ALA A CA 1
ATOM 668 C C . ALA A 1 87 ? -4.166 11.896 3.151 1.00 89.31 87 ALA A C 1
ATOM 670 O O . ALA A 1 87 ? -3.999 12.529 4.200 1.00 89.31 87 ALA A O 1
ATOM 671 N N . GLY A 1 88 ? -3.177 11.759 2.259 1.00 86.88 88 GLY A N 1
ATOM 672 C CA . GLY A 1 88 ? -1.839 12.356 2.381 1.00 86.88 88 GLY A CA 1
ATOM 673 C C . GLY A 1 88 ? -1.171 12.063 3.730 1.00 86.88 88 GLY A C 1
ATOM 674 O O . GLY A 1 88 ? -1.112 10.919 4.170 1.00 86.88 88 GLY A O 1
ATOM 675 N N . ASN A 1 89 ? -0.749 13.100 4.460 1.00 85.94 89 ASN A N 1
ATOM 676 C CA . ASN A 1 89 ? -0.135 12.954 5.794 1.00 85.94 89 ASN A CA 1
ATOM 677 C C . ASN A 1 89 ? -1.047 12.279 6.831 1.00 85.94 89 ASN A C 1
ATOM 679 O O . ASN A 1 89 ? -0.585 11.795 7.865 1.00 85.94 89 ASN A O 1
ATOM 683 N N . ARG A 1 90 ? -2.361 12.256 6.584 1.00 87.44 90 ARG A N 1
ATOM 684 C CA . ARG A 1 90 ? -3.328 11.589 7.453 1.00 87.44 90 ARG A CA 1
ATOM 685 C C . ARG A 1 90 ? -3.626 10.164 7.006 1.00 87.44 90 ARG A C 1
ATOM 687 O O . ARG A 1 90 ? -4.382 9.514 7.725 1.00 87.44 90 ARG A O 1
ATOM 694 N N . ARG A 1 91 ? -3.031 9.674 5.913 1.00 90.50 91 ARG A N 1
ATOM 695 C CA . ARG A 1 91 ? -3.253 8.342 5.343 1.00 90.50 91 ARG A CA 1
ATOM 696 C C . ARG A 1 91 ? -3.225 7.247 6.405 1.00 90.50 91 ARG A C 1
ATOM 698 O O . ARG A 1 91 ? -2.371 7.240 7.293 1.00 90.50 91 ARG A O 1
ATOM 705 N N . ILE A 1 92 ? -4.173 6.322 6.295 1.00 92.50 92 ILE A N 1
ATOM 706 C CA . ILE A 1 92 ? -4.228 5.106 7.105 1.00 92.50 92 ILE A CA 1
ATOM 707 C C . ILE A 1 92 ? -4.248 3.922 6.149 1.00 92.50 92 ILE A C 1
ATOM 709 O O . ILE A 1 92 ? -5.060 3.858 5.228 1.00 92.50 92 ILE A O 1
ATOM 713 N N . SER A 1 93 ? -3.336 2.976 6.359 1.00 92.19 93 SER A N 1
ATOM 714 C CA . SER A 1 93 ? -3.255 1.796 5.502 1.00 92.19 93 SER A CA 1
ATOM 715 C C . SER A 1 93 ? -4.400 0.820 5.777 1.00 92.19 93 SER A C 1
ATOM 717 O O . SER A 1 93 ? -4.843 0.656 6.915 1.00 92.19 93 SER A O 1
ATOM 719 N N . LEU A 1 94 ? -4.814 0.071 4.752 1.00 93.88 94 LEU A N 1
ATOM 720 C CA . LEU A 1 94 ? -5.823 -0.980 4.905 1.00 93.88 94 LEU A CA 1
ATOM 721 C C . LEU A 1 94 ? -5.408 -2.043 5.942 1.00 93.88 94 LEU A C 1
ATOM 723 O O . LEU A 1 94 ? -6.242 -2.566 6.674 1.00 93.88 94 LEU A O 1
ATOM 727 N N . ARG A 1 95 ? -4.098 -2.296 6.085 1.00 94.69 95 ARG A N 1
ATOM 728 C CA . ARG A 1 95 ? -3.561 -3.202 7.113 1.00 94.69 95 ARG A CA 1
ATOM 729 C C . ARG A 1 95 ? -3.856 -2.718 8.530 1.00 94.69 95 ARG A C 1
ATOM 731 O O . ARG A 1 95 ? -4.201 -3.533 9.380 1.00 94.69 95 ARG A O 1
ATOM 738 N N . GLN A 1 96 ? -3.745 -1.414 8.784 1.00 95.69 96 GLN A N 1
ATOM 739 C CA . GLN A 1 96 ? -4.101 -0.846 10.085 1.00 95.69 96 GLN A CA 1
ATOM 740 C C . GLN A 1 96 ? -5.601 -0.980 10.352 1.00 95.69 96 GLN A C 1
ATOM 742 O O . GLN A 1 96 ? -5.978 -1.320 11.469 1.00 95.69 96 GLN A O 1
ATOM 747 N N . PHE A 1 97 ? -6.449 -0.810 9.332 1.00 95.62 97 PHE A N 1
ATOM 748 C CA . PHE A 1 97 ? -7.886 -1.062 9.466 1.00 95.62 97 PHE A CA 1
ATOM 749 C C . PHE A 1 97 ? -8.201 -2.520 9.808 1.00 95.62 97 PHE A C 1
ATOM 751 O O . PHE A 1 97 ? -9.002 -2.758 10.709 1.00 95.62 97 PHE A O 1
ATOM 758 N N . TYR A 1 98 ? -7.551 -3.495 9.164 1.00 96.56 98 TYR A N 1
ATOM 759 C CA . TYR A 1 98 ? -7.723 -4.907 9.523 1.00 96.56 98 TYR A CA 1
ATOM 760 C C . TYR A 1 98 ? -7.272 -5.197 10.955 1.00 96.56 98 TYR A C 1
ATOM 762 O O . TYR A 1 98 ? -7.976 -5.878 11.700 1.00 96.56 98 TYR A O 1
ATOM 770 N N . ALA A 1 99 ? -6.118 -4.658 11.355 1.00 97.00 99 ALA A N 1
ATOM 771 C CA . ALA A 1 99 ? -5.597 -4.835 12.703 1.00 97.00 99 ALA A CA 1
ATOM 772 C C . ALA A 1 99 ? -6.549 -4.244 13.754 1.00 97.00 99 ALA A C 1
ATOM 774 O O . ALA A 1 99 ? -6.896 -4.928 14.713 1.00 97.00 99 ALA A O 1
ATOM 775 N N . TYR A 1 100 ? -7.034 -3.019 13.536 1.00 97.00 100 TYR A N 1
ATOM 776 C CA . TYR A 1 100 ? -8.025 -2.381 14.400 1.00 97.00 100 TYR A CA 1
ATOM 777 C C . TYR A 1 100 ? -9.339 -3.172 14.447 1.00 97.00 100 TYR A C 1
ATOM 779 O O . TYR A 1 100 ? -9.827 -3.462 15.536 1.00 97.00 100 TYR A O 1
ATOM 787 N N . SER A 1 101 ? -9.873 -3.584 13.290 1.00 95.31 101 SER A N 1
ATOM 788 C CA . SER A 1 101 ? -11.113 -4.366 13.202 1.00 95.31 101 SER A CA 1
ATOM 789 C C . SER A 1 101 ? -11.028 -5.660 14.005 1.00 95.31 101 SER A C 1
ATOM 791 O O . SER A 1 101 ? -11.953 -5.982 14.741 1.00 95.31 101 SER A O 1
ATOM 793 N N . LYS A 1 102 ? -9.911 -6.384 13.900 1.00 96.25 102 LYS A N 1
ATOM 794 C CA . LYS A 1 102 ? -9.701 -7.623 14.650 1.00 96.25 102 LYS A CA 1
ATOM 795 C C . LYS A 1 102 ? -9.546 -7.366 16.149 1.00 96.25 102 LYS A C 1
ATOM 797 O O . LYS A 1 102 ? -10.030 -8.136 16.968 1.00 96.25 102 LYS A O 1
ATOM 802 N N . LEU A 1 103 ? -8.850 -6.295 16.519 1.00 96.75 103 LEU A N 1
ATOM 803 C CA . LEU A 1 103 ? -8.516 -6.012 17.912 1.00 96.75 103 LEU A CA 1
ATOM 804 C C . LEU A 1 103 ? -9.705 -5.444 18.701 1.00 96.75 103 LEU A C 1
ATOM 806 O O . LEU A 1 103 ? -9.838 -5.724 19.894 1.00 96.75 103 LEU A O 1
ATOM 810 N N . ARG A 1 104 ? -10.593 -4.682 18.046 1.00 95.44 104 ARG A N 1
ATOM 811 C CA . ARG A 1 104 ? -11.788 -4.123 18.699 1.00 95.44 104 ARG A CA 1
ATOM 812 C C . ARG A 1 104 ? -12.795 -5.194 19.116 1.00 95.44 104 ARG A C 1
ATOM 814 O O . ARG A 1 104 ? -13.508 -4.985 20.089 1.00 95.44 104 ARG A O 1
ATOM 821 N N . GLU A 1 105 ? -12.823 -6.341 18.431 1.00 95.12 105 GLU A N 1
ATOM 822 C CA . GLU A 1 105 ? -13.729 -7.454 18.753 1.00 95.12 105 GLU A CA 1
ATOM 823 C C . GLU A 1 105 ? -13.476 -8.023 20.156 1.00 95.12 105 GLU A C 1
ATOM 825 O O . GLU A 1 105 ? -14.423 -8.403 20.839 1.00 95.12 105 GLU A O 1
ATOM 830 N N . SER A 1 106 ? -12.219 -8.048 20.613 1.00 96.19 106 SER A N 1
ATOM 831 C CA . SER A 1 106 ? -11.848 -8.592 21.926 1.00 96.19 106 SER A CA 1
ATOM 832 C C . SER A 1 106 ? -11.547 -7.532 22.988 1.00 96.19 106 SER A C 1
ATOM 834 O O . SER A 1 106 ? -11.648 -7.825 24.179 1.00 96.19 106 SER A O 1
ATOM 836 N N . HIS A 1 107 ? -11.149 -6.318 22.595 1.00 95.62 107 HIS A N 1
ATOM 837 C CA . HIS A 1 107 ? -10.673 -5.288 23.529 1.00 95.62 107 HIS A CA 1
ATOM 838 C C . HIS A 1 107 ? -11.462 -3.974 23.498 1.00 95.62 107 HIS A C 1
ATOM 840 O O . HIS A 1 107 ? -11.143 -3.072 24.274 1.00 95.62 107 HIS A O 1
ATOM 846 N N . GLY A 1 108 ? -12.478 -3.866 22.642 1.00 95.31 108 GLY A N 1
ATOM 847 C CA . GLY A 1 108 ? -13.246 -2.640 22.444 1.00 95.31 108 GLY A CA 1
ATOM 848 C C . GLY A 1 108 ? -12.510 -1.592 21.606 1.00 95.31 108 GLY A C 1
ATOM 849 O O . GLY A 1 108 ? -11.299 -1.668 21.375 1.00 95.31 108 GLY A O 1
ATOM 850 N N . ASP A 1 109 ? -13.265 -0.599 21.137 1.00 94.81 109 ASP A N 1
ATOM 851 C CA . ASP A 1 109 ? -12.784 0.407 20.187 1.00 94.81 109 ASP A CA 1
ATOM 852 C C . ASP A 1 109 ? -11.657 1.280 20.745 1.00 94.81 109 ASP A C 1
ATOM 854 O O . ASP A 1 109 ? -10.641 1.458 20.077 1.00 94.81 109 ASP A O 1
ATOM 858 N N . GLU A 1 110 ? -11.787 1.781 21.976 1.00 95.50 110 GLU A N 1
ATOM 859 C CA . GLU A 1 110 ? -10.805 2.698 22.571 1.00 95.50 110 GLU A CA 1
ATOM 860 C C . GLU A 1 110 ? -9.423 2.062 22.715 1.00 95.50 110 GLU A C 1
ATOM 862 O O . GLU A 1 110 ? -8.405 2.640 22.322 1.00 95.50 110 GLU A O 1
ATOM 867 N N . ARG A 1 111 ? -9.366 0.840 23.256 1.00 95.94 111 ARG A N 1
ATOM 868 C CA . ARG A 1 111 ? -8.098 0.134 23.449 1.00 95.94 111 ARG A CA 1
ATOM 869 C C . ARG A 1 111 ? -7.494 -0.282 22.114 1.00 95.94 111 ARG A C 1
ATOM 871 O O . ARG A 1 111 ? -6.283 -0.159 21.938 1.00 95.94 111 ARG A O 1
ATOM 878 N N . ALA A 1 112 ? -8.318 -0.734 21.171 1.00 97.19 112 ALA A N 1
ATOM 879 C CA . ALA A 1 112 ? -7.847 -1.094 19.843 1.00 97.19 112 ALA A CA 1
ATOM 880 C C . ALA A 1 112 ? -7.286 0.119 19.086 1.00 97.19 112 ALA A C 1
ATOM 882 O O . ALA A 1 112 ? -6.204 0.035 18.507 1.00 97.19 112 ALA A O 1
ATOM 883 N N . ALA A 1 113 ? -7.977 1.260 19.132 1.00 96.31 113 ALA A N 1
ATOM 884 C CA . ALA A 1 113 ? -7.529 2.481 18.477 1.00 96.31 113 ALA A CA 1
ATOM 885 C C . ALA A 1 113 ? -6.225 3.012 19.087 1.00 96.31 113 ALA A C 1
ATOM 887 O O . ALA A 1 113 ? -5.313 3.363 18.344 1.00 96.31 113 ALA A O 1
ATOM 888 N N . ASN A 1 114 ? -6.093 3.006 20.417 1.00 97.00 114 ASN A N 1
ATOM 889 C CA . ASN A 1 114 ? -4.846 3.389 21.086 1.00 97.00 114 ASN A CA 1
ATOM 890 C C . ASN A 1 114 ? -3.665 2.496 20.683 1.00 97.00 114 ASN A C 1
ATOM 892 O O . ASN A 1 114 ? -2.580 3.001 20.407 1.00 97.00 114 ASN A O 1
ATOM 896 N 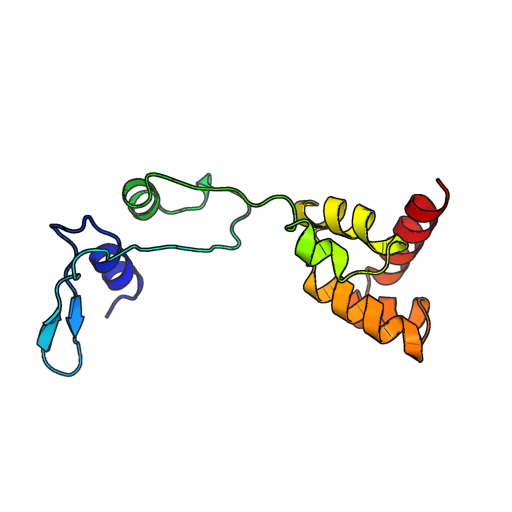N . LEU A 1 115 ? -3.873 1.180 20.589 1.00 96.75 115 LEU A N 1
ATOM 897 C CA . LEU A 1 115 ? -2.807 0.239 20.227 1.00 96.75 115 LEU A CA 1
ATOM 898 C C . LEU A 1 115 ? -2.358 0.357 18.763 1.00 96.75 115 LEU A C 1
ATOM 900 O O . LEU A 1 115 ? -1.193 0.103 18.471 1.00 96.75 115 LEU A O 1
ATOM 904 N N . ILE A 1 116 ? -3.257 0.722 17.843 1.00 96.31 116 ILE A N 1
ATOM 905 C CA . ILE A 1 116 ? -2.953 0.780 16.402 1.00 96.31 116 ILE A CA 1
ATOM 906 C C . ILE A 1 116 ? -2.548 2.182 15.933 1.00 96.31 116 ILE A C 1
ATOM 908 O O . ILE A 1 116 ? -1.707 2.308 15.039 1.00 96.31 116 ILE A O 1
ATOM 912 N N . PHE A 1 117 ? -3.144 3.231 16.504 1.00 94.56 117 PHE A N 1
ATOM 913 C CA . PHE A 1 117 ? -2.983 4.612 16.039 1.00 94.56 117 PHE A CA 1
ATOM 914 C C . PHE A 1 117 ? -2.215 5.512 17.015 1.00 94.56 117 PHE A C 1
ATOM 916 O O . PHE A 1 117 ? -1.868 6.628 16.625 1.00 94.56 117 PHE A O 1
ATOM 923 N N . GLY A 1 118 ? -1.928 5.049 18.240 1.00 94.00 118 GLY A N 1
ATOM 924 C CA . GLY A 1 118 ? -1.184 5.814 19.246 1.00 94.00 118 GLY A CA 1
ATOM 925 C C . GLY A 1 118 ? -1.809 7.187 19.481 1.00 94.00 118 GLY A C 1
ATOM 926 O O . GLY A 1 118 ? -3.016 7.289 19.682 1.00 94.00 118 GLY A O 1
ATOM 927 N N . ASP A 1 119 ? -1.008 8.243 19.347 1.00 92.44 119 ASP A N 1
ATOM 928 C CA . ASP A 1 119 ? -1.418 9.643 19.543 1.00 92.44 119 ASP A CA 1
ATOM 929 C C . ASP A 1 119 ? -2.579 10.095 18.636 1.00 92.44 119 ASP A C 1
ATOM 931 O O . ASP A 1 119 ? -3.235 11.098 18.903 1.00 92.44 119 ASP A O 1
ATOM 935 N N . ARG A 1 120 ? -2.857 9.368 17.545 1.00 91.06 120 ARG A N 1
ATOM 936 C CA . ARG A 1 120 ? -3.966 9.669 16.625 1.00 91.06 120 ARG A CA 1
ATOM 937 C C . ARG A 1 120 ? -5.268 8.937 16.970 1.00 91.06 120 ARG A C 1
ATOM 939 O O . ARG A 1 120 ? -6.226 9.053 16.204 1.00 91.06 120 ARG A O 1
ATOM 946 N N . SER A 1 121 ? -5.316 8.182 18.067 1.00 93.50 121 SER A N 1
ATOM 947 C CA . SER A 1 121 ? -6.457 7.335 18.442 1.00 93.50 121 SER A CA 1
ATOM 948 C C . SER A 1 121 ? -7.754 8.122 18.639 1.00 93.50 121 SER A C 1
ATOM 950 O O . SER A 1 121 ? -8.770 7.766 18.047 1.00 93.50 121 SER A O 1
ATOM 952 N N . GLU A 1 122 ? -7.716 9.220 19.392 1.00 92.38 122 GLU A N 1
ATOM 953 C CA . GLU A 1 122 ? -8.885 10.060 19.679 1.00 92.38 122 GLU A CA 1
ATOM 954 C C . GLU A 1 122 ? -9.458 10.663 18.391 1.00 92.38 122 GLU A C 1
ATOM 956 O O . GLU A 1 122 ? -10.623 10.457 18.055 1.00 92.38 122 GLU A O 1
ATOM 961 N N . SER A 1 123 ? -8.590 11.278 17.579 1.00 89.50 123 SER A N 1
ATOM 962 C CA . SER A 1 123 ? -8.965 11.817 16.266 1.00 89.50 123 SER A CA 1
ATOM 963 C C . SER A 1 123 ? -9.543 10.755 15.325 1.00 89.50 123 SER A C 1
ATOM 965 O O . SER A 1 123 ? -10.408 11.061 14.506 1.00 89.50 123 SER A 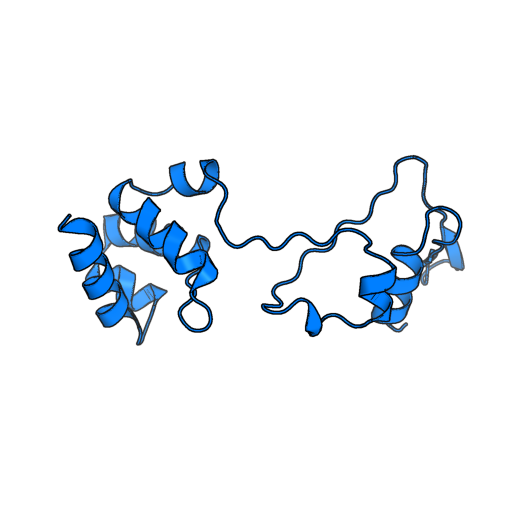O 1
ATOM 967 N N . PHE A 1 124 ? -9.045 9.517 15.393 1.00 92.06 124 PHE A N 1
ATOM 968 C CA . PHE A 1 124 ? -9.564 8.405 14.600 1.00 92.06 124 PHE A CA 1
ATOM 969 C C . PHE A 1 124 ? -10.968 7.993 15.060 1.00 92.06 124 PHE A C 1
ATOM 971 O O . PHE A 1 124 ? -11.859 7.847 14.223 1.00 92.06 124 PHE A O 1
ATOM 978 N N . LEU A 1 125 ? -11.168 7.831 16.371 1.00 92.44 125 LEU A N 1
ATOM 979 C CA . LEU A 1 125 ? -12.449 7.428 16.953 1.00 92.44 125 LEU A CA 1
ATOM 980 C C . LEU A 1 125 ? -13.534 8.478 16.712 1.00 92.44 125 LEU A C 1
ATOM 982 O O . LEU A 1 125 ? -14.661 8.125 16.370 1.00 92.44 125 LEU A O 1
ATOM 986 N N . ASP A 1 126 ? -13.201 9.759 16.835 1.00 89.69 126 ASP A N 1
ATOM 987 C CA . ASP A 1 126 ? -14.155 10.837 16.584 1.00 89.69 126 ASP A CA 1
ATOM 988 C C . ASP A 1 126 ? -14.555 10.920 15.113 1.00 89.69 126 ASP A C 1
ATOM 990 O O . ASP A 1 126 ? -15.741 11.026 14.799 1.00 89.69 126 ASP A O 1
ATOM 994 N N . ALA A 1 127 ? -13.593 10.778 14.198 1.00 85.69 127 ALA A N 1
ATOM 995 C CA . ALA A 1 127 ? -13.890 10.704 12.772 1.00 85.69 127 ALA A CA 1
ATOM 996 C C . ALA A 1 127 ? -14.795 9.506 12.437 1.00 85.69 127 ALA A C 1
ATOM 998 O O . ALA A 1 127 ? -15.724 9.643 11.642 1.00 85.69 127 ALA A O 1
ATOM 999 N N . MET A 1 128 ? -14.576 8.357 13.083 1.00 86.00 128 MET A N 1
ATOM 1000 C CA . MET A 1 128 ? -15.450 7.196 12.932 1.00 86.00 128 MET A CA 1
ATOM 1001 C C . MET A 1 128 ? -16.878 7.457 13.414 1.00 86.00 128 MET A C 1
ATOM 1003 O O . MET A 1 128 ? -17.813 7.084 12.713 1.00 86.00 128 MET A O 1
ATOM 1007 N N . LYS A 1 129 ? -17.062 8.110 14.572 1.00 85.19 129 LYS A N 1
ATOM 1008 C CA . LYS A 1 129 ? -18.401 8.452 15.086 1.00 85.19 129 LYS A CA 1
ATOM 1009 C C . LYS A 1 129 ? -19.174 9.310 14.085 1.00 85.19 129 LYS A C 1
ATOM 1011 O O . LYS A 1 129 ? -20.349 9.044 13.843 1.00 85.19 129 LYS A O 1
ATOM 1016 N N . VAL A 1 130 ? -18.507 10.299 13.484 1.00 80.19 130 VAL A N 1
ATOM 1017 C CA . VAL A 1 130 ? -19.103 11.180 12.469 1.00 80.19 130 VAL A CA 1
ATOM 1018 C C . VAL A 1 130 ? -19.492 10.403 11.211 1.00 80.19 130 VAL A C 1
ATOM 1020 O O . VAL A 1 130 ? -20.593 10.604 10.714 1.00 80.19 130 VAL A O 1
ATOM 1023 N N . ASP A 1 131 ? -18.642 9.500 10.714 1.00 71.50 131 ASP A N 1
ATOM 1024 C CA . ASP A 1 131 ? -18.927 8.719 9.495 1.00 71.50 131 ASP A CA 1
ATOM 1025 C C . ASP A 1 131 ? -20.041 7.676 9.716 1.00 71.50 131 ASP A C 1
ATOM 1027 O O . ASP A 1 131 ? -20.749 7.330 8.781 1.00 71.50 131 ASP A O 1
ATOM 1031 N N . THR A 1 132 ? -20.246 7.209 10.956 1.00 63.91 132 THR A N 1
ATOM 1032 C CA . THR A 1 132 ? -21.348 6.288 11.306 1.00 63.91 132 THR A CA 1
ATOM 1033 C C . THR A 1 132 ? -22.682 6.964 11.629 1.00 63.91 132 THR A C 1
ATOM 1035 O O . THR A 1 132 ? -23.687 6.270 11.764 1.00 63.91 132 THR A O 1
ATOM 1038 N N . ALA A 1 133 ? -22.703 8.288 11.803 1.00 54.47 133 ALA A N 1
ATOM 1039 C CA . ALA A 1 133 ? -23.902 9.039 12.184 1.00 54.47 133 ALA A CA 1
ATOM 1040 C C . ALA A 1 133 ? -24.823 9.393 10.997 1.00 54.47 133 ALA A C 1
ATOM 1042 O O . ALA A 1 133 ? -25.862 10.019 11.216 1.00 54.47 133 ALA A O 1
ATOM 1043 N N . TRP A 1 134 ? -24.452 9.002 9.773 1.00 38.53 134 TRP A N 1
ATOM 1044 C CA . TRP A 1 134 ? -25.166 9.296 8.528 1.00 38.53 134 TRP A CA 1
ATOM 1045 C C . TRP A 1 134 ? -25.454 8.025 7.730 1.00 38.53 134 TRP A C 1
ATOM 1047 O O . TRP A 1 134 ? -24.506 7.244 7.494 1.00 38.53 134 TRP A O 1
#

Foldseek 3Di:
DDPVVLVLLQLADLVRRWDQDPVPRDIDHDDPPDDDDDDDPDLDPVPDDPSVCVSCVDDDDDQFDDVVLLVVADPLCSVVLRVLCNPVVSHDHSVLRVQLRVCCVPPNQQVSLCVSPPVCSVVVVVVSVVSVVD

Sequence (134 aa):
GDVFATLLAMTDTVDSARGENPTNGRVEVPRDGFTVIMTTNIESMEELPAALKDRFPCAIRINEPHPNALADLPRNLREYARKMADAGNRRISLRQFYAYSKLRESHGDERAANLIFGDRSESFLDAMKVDTAW